Protein AF-A0A6G0J922-F1 (afdb_monomer_lite)

InterPro domains:
  IPR001315 CARD domain [PF00619] (88-164)
  IPR001315 CARD domain [PS50209] (88-167)
  IPR011029 Death-like domain superfamily [G3DSA:1.10.533.10] (81-166)
  IPR011029 Death-like domain superfamily [SSF47986] (84-165)

Sequence (167 aa):
MGNSNSAGPKAEVPGTSQGVTVQDGGVYNTPQLSGVNVAGNLYMNVSTNVPAPASTETNVSPTVRDPALNRESRPQNGSPEDKLFSIRTEFVQRVSEPVLNQLLDQLHQQRILTQEEMDTARSCRTKAKMARAVIDMVRNKGSVASSSLIEGLVSLDPTVSKTLGLI

pLDDT: mean 71.32, std 19.39, range [35.25, 92.81]

Organism: Larimichthys crocea (NCBI:txid215358)

Radius of gyration: 28.12 Å; chains: 1; bounding box: 62×68×72 Å

Structure (mmCIF, N/CA/C/O backbone):
data_AF-A0A6G0J922-F1
#
_entry.id   AF-A0A6G0J922-F1
#
loop_
_atom_site.group_PDB
_atom_site.id
_atom_site.type_symbol
_atom_site.label_atom_id
_atom_site.label_alt_id
_atom_site.label_comp_id
_atom_site.label_asym_id
_atom_site.label_entity_id
_atom_site.label_seq_id
_atom_site.pdbx_PDB_ins_code
_atom_site.Cartn_x
_atom_site.Cartn_y
_atom_site.Cartn_z
_atom_site.occupancy
_atom_site.B_iso_or_equiv
_atom_site.auth_seq_id
_atom_site.auth_comp_id
_atom_site.auth_asym_id
_atom_site.auth_atom_id
_atom_site.pdbx_PDB_model_num
ATOM 1 N N . MET A 1 1 ? -24.210 55.912 -50.824 1.00 43.38 1 MET A N 1
ATOM 2 C CA . MET A 1 1 ? -23.643 55.375 -52.082 1.00 43.38 1 MET A CA 1
ATOM 3 C C . MET A 1 1 ? -22.195 55.008 -51.812 1.00 43.38 1 MET A C 1
ATOM 5 O O . MET A 1 1 ? -21.504 55.847 -51.268 1.00 43.38 1 MET A O 1
ATOM 9 N N . GLY A 1 2 ? -21.639 53.841 -52.085 1.00 45.94 2 GLY A N 1
ATOM 10 C CA . GLY A 1 2 ? -22.100 52.580 -52.646 1.00 45.94 2 GLY A CA 1
ATOM 11 C C . GLY A 1 2 ? -20.851 51.696 -52.607 1.00 45.94 2 GLY A C 1
ATOM 12 O O . GLY A 1 2 ? -19.816 52.075 -53.145 1.00 45.94 2 GLY A O 1
ATOM 13 N N . ASN A 1 3 ? -20.906 50.597 -51.870 1.00 38.66 3 ASN A N 1
ATOM 14 C CA . ASN A 1 3 ? -19.834 49.621 -51.737 1.00 38.66 3 ASN A CA 1
ATOM 15 C C . ASN A 1 3 ? -20.187 48.418 -52.613 1.00 38.66 3 ASN A C 1
ATOM 17 O O . ASN A 1 3 ? -21.247 47.816 -52.472 1.00 38.66 3 ASN A O 1
ATOM 21 N N . SER A 1 4 ? -19.319 48.073 -53.559 1.00 54.19 4 SER A N 1
ATOM 22 C CA . SER A 1 4 ? -19.466 46.859 -54.364 1.00 54.19 4 SER A CA 1
ATOM 23 C C . SER A 1 4 ? -18.079 46.320 -54.680 1.00 54.19 4 SER A C 1
ATOM 25 O O . SER A 1 4 ? -17.464 46.667 -55.683 1.00 54.19 4 SER A O 1
ATOM 27 N N . ASN A 1 5 ? -17.574 45.499 -53.759 1.00 47.94 5 ASN A N 1
ATOM 28 C CA . ASN A 1 5 ? -16.440 44.627 -54.015 1.00 47.94 5 ASN A CA 1
ATOM 29 C C . ASN A 1 5 ? -16.914 43.477 -54.907 1.00 47.94 5 ASN A C 1
ATOM 31 O O . ASN A 1 5 ? -17.879 42.784 -54.588 1.00 47.94 5 ASN A O 1
ATOM 35 N N . SER A 1 6 ? -16.225 43.323 -56.033 1.00 50.44 6 SER A N 1
ATOM 36 C CA . SER A 1 6 ? -16.435 42.288 -57.038 1.00 50.44 6 SER A CA 1
ATOM 37 C C . SER A 1 6 ? -16.132 40.901 -56.461 1.00 50.44 6 SER A C 1
ATOM 39 O O . SER A 1 6 ? -15.048 40.667 -55.925 1.00 50.44 6 SER A O 1
ATOM 41 N N . ALA A 1 7 ? -17.101 39.993 -56.560 1.00 48.50 7 ALA A N 1
ATOM 42 C CA . ALA A 1 7 ? -16.965 38.589 -56.201 1.00 48.50 7 ALA A CA 1
ATOM 43 C C . ALA A 1 7 ? -16.375 37.801 -57.384 1.00 48.50 7 ALA A C 1
ATOM 45 O O . ALA A 1 7 ? -16.993 37.712 -58.442 1.00 48.50 7 ALA A O 1
ATOM 46 N N . GLY A 1 8 ? -15.194 37.211 -57.195 1.00 46.94 8 GLY A N 1
ATOM 47 C CA . GLY A 1 8 ? -14.675 36.125 -58.033 1.00 46.94 8 GLY A CA 1
ATOM 48 C C . GLY A 1 8 ? -14.875 34.776 -57.326 1.00 46.94 8 GLY A C 1
ATOM 49 O O . GLY A 1 8 ? -14.796 34.736 -56.094 1.00 46.94 8 GLY A O 1
ATOM 50 N N . PRO A 1 9 ? -15.155 33.673 -58.045 1.00 47.12 9 PRO A N 1
ATOM 51 C CA . PRO A 1 9 ? -15.500 32.403 -57.420 1.00 47.12 9 PRO A CA 1
ATOM 52 C C . PRO A 1 9 ? -14.260 31.771 -56.782 1.00 47.12 9 PRO A C 1
ATOM 54 O O . PRO A 1 9 ? -13.255 31.504 -57.440 1.00 47.12 9 PRO A O 1
ATOM 57 N N . LYS A 1 10 ? -14.339 31.521 -55.475 1.00 47.91 10 LYS A N 1
ATOM 58 C CA . LYS A 1 10 ? -13.364 30.716 -54.745 1.00 47.91 10 LYS A CA 1
ATOM 59 C C . LYS A 1 10 ? -13.645 29.253 -55.094 1.00 47.91 10 LYS A C 1
ATOM 61 O O . LYS A 1 10 ? -14.702 28.742 -54.740 1.00 47.91 10 LYS A O 1
ATOM 66 N N . ALA A 1 11 ? -12.735 28.614 -55.827 1.00 49.47 11 ALA A N 1
ATOM 67 C CA . ALA A 1 11 ? -12.816 27.194 -56.143 1.00 49.47 11 ALA A CA 1
ATOM 68 C C . ALA A 1 11 ? -12.900 26.382 -54.840 1.00 49.47 11 ALA A C 1
ATOM 70 O O . ALA A 1 11 ? -11.961 26.364 -54.041 1.00 49.47 11 ALA A O 1
ATOM 71 N N . GLU A 1 12 ? -14.052 25.761 -54.609 1.00 41.84 12 GLU A N 1
ATOM 72 C CA . GLU A 1 12 ? -14.247 24.786 -53.548 1.00 41.84 12 GLU A CA 1
ATOM 73 C C . GLU A 1 12 ? -13.551 23.495 -53.985 1.00 41.84 12 GLU A C 1
ATOM 75 O O . GLU A 1 12 ? -13.945 22.843 -54.951 1.00 41.84 12 GLU A O 1
ATOM 80 N N . VAL A 1 13 ? -12.441 23.173 -53.322 1.00 56.34 13 VAL A N 1
ATOM 81 C CA . VAL A 1 13 ? -11.789 21.871 -53.460 1.00 56.34 13 VAL A CA 1
ATOM 82 C C . VAL A 1 13 ? -12.706 20.815 -52.830 1.00 56.34 13 VAL A C 1
ATOM 84 O O . VAL A 1 13 ? -13.068 20.970 -51.662 1.00 56.34 13 VAL A O 1
ATOM 87 N N . PRO A 1 14 ? -13.109 19.751 -53.548 1.00 46.06 14 PRO A N 1
ATOM 88 C CA . PRO A 1 14 ? -13.941 18.712 -52.962 1.00 46.06 14 PRO A CA 1
ATOM 89 C C . PRO A 1 14 ? -13.131 17.982 -51.889 1.00 46.06 14 PRO A C 1
ATOM 91 O O . PRO A 1 14 ? -12.123 17.337 -52.178 1.00 46.06 14 PRO A O 1
ATOM 94 N N . GLY A 1 15 ? -13.562 18.102 -50.633 1.00 46.22 15 GLY A N 1
ATOM 95 C CA . GLY A 1 15 ? -13.022 17.309 -49.539 1.00 46.22 15 GLY A CA 1
ATOM 96 C C . GLY A 1 15 ? -13.302 15.835 -49.806 1.00 46.22 15 GLY A C 1
ATOM 97 O O . GLY A 1 15 ? -14.436 15.383 -49.684 1.00 46.22 15 GLY A O 1
ATOM 98 N N . THR A 1 16 ? -12.276 15.081 -50.192 1.00 50.53 16 THR A N 1
ATOM 99 C CA . THR A 1 16 ? -12.321 13.618 -50.253 1.00 50.53 16 THR A CA 1
ATOM 100 C C . THR A 1 16 ? -12.640 13.077 -48.860 1.00 50.53 16 THR A C 1
ATOM 102 O O . THR A 1 16 ? -11.752 12.971 -48.015 1.00 50.53 16 THR A O 1
ATOM 105 N N . SER A 1 17 ? -13.902 12.731 -48.599 1.00 50.09 17 SER A N 1
ATOM 106 C CA . SER A 1 17 ? -14.275 11.904 -47.452 1.00 50.09 17 SER A CA 1
ATOM 107 C C . SER A 1 17 ? -13.741 10.494 -47.694 1.00 50.09 17 SER A C 1
ATOM 109 O O . SER A 1 17 ? -14.397 9.666 -48.321 1.00 50.09 17 SER A O 1
ATOM 111 N N . GLN A 1 18 ? -12.511 10.227 -47.254 1.00 54.84 18 GLN A N 1
ATOM 112 C CA . GLN A 1 18 ? -11.993 8.865 -47.213 1.00 54.84 18 GLN A CA 1
ATOM 113 C C . GLN A 1 18 ? -12.757 8.110 -46.118 1.00 54.84 18 GLN A C 1
ATOM 115 O O . GLN A 1 18 ? -12.696 8.471 -44.944 1.00 54.84 18 GLN A O 1
ATOM 120 N N . GLY A 1 19 ? -13.551 7.116 -46.520 1.00 51.09 19 GLY A N 1
ATOM 121 C CA . GLY A 1 19 ? -14.302 6.272 -45.596 1.00 51.09 19 GLY A CA 1
ATOM 122 C C . GLY A 1 19 ? -13.348 5.441 -44.741 1.00 51.09 19 GLY A C 1
ATOM 123 O O . GLY A 1 19 ? -12.500 4.731 -45.274 1.00 51.09 19 GLY A O 1
ATOM 124 N N . VAL A 1 20 ? -13.485 5.533 -43.419 1.00 57.06 20 VAL A N 1
ATOM 125 C CA . VAL A 1 20 ? -12.713 4.732 -42.464 1.00 57.06 20 VAL A CA 1
ATOM 126 C C . VAL A 1 20 ? -13.524 3.485 -42.131 1.00 57.06 20 VAL A C 1
ATOM 128 O O . VAL A 1 20 ? -14.640 3.587 -41.625 1.00 57.06 20 VAL A O 1
ATOM 131 N N . THR A 1 21 ? -12.978 2.307 -42.420 1.00 54.34 21 THR A N 1
ATOM 132 C CA . THR A 1 21 ? -13.599 1.026 -42.059 1.00 54.34 21 THR A CA 1
ATOM 133 C C . THR A 1 21 ? -1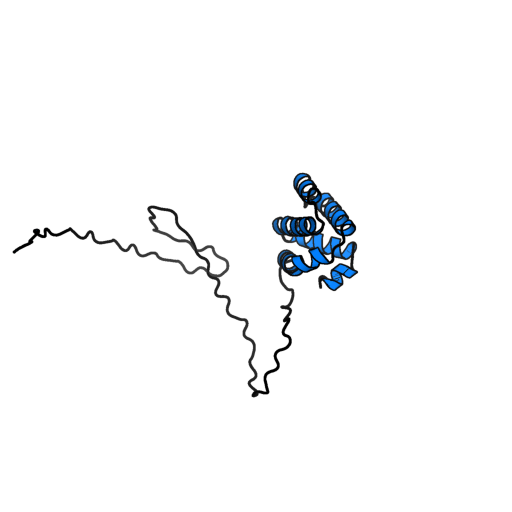2.984 0.491 -40.775 1.00 54.34 21 THR A C 1
ATOM 135 O O . THR A 1 21 ? -11.761 0.398 -40.668 1.00 54.34 21 THR A O 1
ATOM 138 N N . VAL A 1 22 ? -13.829 0.099 -39.826 1.00 59.31 22 VAL A N 1
ATOM 139 C CA . VAL A 1 22 ? -13.424 -0.581 -38.590 1.00 59.31 22 VAL A CA 1
ATOM 140 C C . VAL A 1 22 ? -13.842 -2.044 -38.716 1.00 59.31 22 VAL A C 1
ATOM 142 O O . VAL A 1 22 ? -14.983 -2.316 -39.083 1.00 59.31 22 VAL A O 1
ATOM 145 N N . GLN A 1 23 ? -12.930 -2.983 -38.461 1.00 59.66 23 GLN A N 1
ATOM 146 C CA . GLN A 1 23 ? -13.271 -4.408 -38.424 1.00 59.66 23 GLN A CA 1
ATOM 147 C C . GLN A 1 23 ? -13.737 -4.771 -37.008 1.00 59.66 23 GLN A C 1
ATOM 149 O O . GLN A 1 23 ? -13.087 -4.387 -36.035 1.00 59.66 23 GLN A O 1
ATOM 154 N N . ASP A 1 24 ? -14.879 -5.458 -36.905 1.00 52.16 24 ASP A N 1
ATOM 155 C CA . ASP A 1 24 ? -15.511 -5.849 -35.639 1.00 52.16 24 ASP A CA 1
ATOM 156 C C . ASP A 1 24 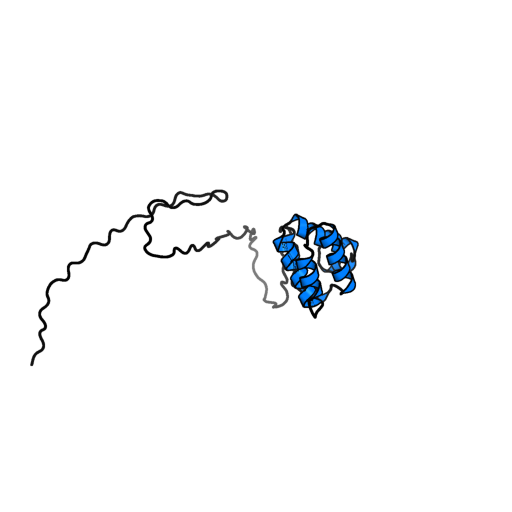? -14.538 -6.660 -34.766 1.00 52.16 24 ASP A C 1
ATOM 158 O O . ASP A 1 24 ? -14.042 -7.715 -35.167 1.00 52.16 24 ASP A O 1
ATOM 162 N N . GLY A 1 25 ? -14.213 -6.119 -33.591 1.00 53.41 25 GLY A N 1
ATOM 163 C CA . GLY A 1 25 ? -13.269 -6.704 -32.648 1.00 53.41 25 GLY A CA 1
ATOM 164 C C . GLY A 1 25 ? -13.984 -7.113 -31.369 1.00 53.41 25 GLY A C 1
ATOM 165 O O . GLY A 1 25 ? -14.363 -6.262 -30.568 1.00 53.41 25 GLY A O 1
ATOM 166 N N . GLY A 1 26 ? -14.148 -8.420 -31.161 1.00 53.78 26 GLY A N 1
ATOM 167 C CA . GLY A 1 26 ? -14.571 -8.964 -29.870 1.00 53.78 26 GLY A CA 1
ATOM 168 C C . GLY A 1 26 ? -13.559 -8.675 -28.748 1.00 53.78 26 GLY A C 1
ATOM 169 O O . GLY A 1 26 ? -12.418 -8.298 -29.001 1.00 53.78 26 GLY A O 1
ATOM 170 N N . VAL A 1 27 ? -13.973 -8.926 -27.500 1.00 52.00 27 VAL A N 1
ATOM 171 C CA . VAL A 1 27 ? -13.325 -8.537 -26.219 1.00 52.00 27 VAL A CA 1
ATOM 172 C C . VAL A 1 27 ? -11.830 -8.906 -26.075 1.00 52.00 27 VAL A C 1
ATOM 174 O O . VAL A 1 27 ? -11.151 -8.360 -25.211 1.00 52.00 27 VAL A O 1
ATOM 177 N N . TYR A 1 28 ? -11.290 -9.784 -26.925 1.00 49.66 28 TYR A N 1
ATOM 178 C CA . TYR A 1 28 ? -9.916 -10.296 -26.832 1.00 49.66 28 TYR A CA 1
ATOM 179 C C . TYR A 1 28 ? -8.993 -9.905 -27.995 1.00 49.66 28 TYR A C 1
ATOM 181 O O . TYR A 1 28 ? -7.831 -10.299 -27.983 1.00 49.66 28 TYR A O 1
ATOM 189 N N . ASN A 1 29 ? -9.472 -9.155 -28.992 1.00 53.25 29 ASN A N 1
ATOM 190 C CA . ASN A 1 29 ? -8.649 -8.753 -30.136 1.00 53.25 29 ASN A CA 1
ATOM 191 C C . ASN A 1 29 ? -8.464 -7.234 -30.206 1.00 53.25 29 ASN A C 1
ATOM 193 O O . ASN A 1 29 ? -9.393 -6.461 -29.988 1.00 53.25 29 ASN A O 1
ATOM 197 N N . THR A 1 30 ? -7.247 -6.810 -30.547 1.00 55.97 30 THR A N 1
ATOM 198 C CA . THR A 1 30 ? -6.883 -5.398 -30.710 1.00 55.97 30 THR A CA 1
ATOM 199 C C . THR A 1 30 ? -7.497 -4.840 -31.999 1.00 55.97 30 THR A C 1
ATOM 201 O O . THR A 1 30 ? -7.131 -5.325 -33.076 1.00 55.97 30 THR A O 1
ATOM 204 N N . PRO A 1 31 ? -8.375 -3.818 -31.947 1.00 60.53 31 PRO A N 1
ATOM 205 C CA . PRO A 1 31 ? -8.961 -3.243 -33.153 1.00 60.53 31 PRO A CA 1
ATOM 206 C C . PRO A 1 31 ? -7.873 -2.647 -34.056 1.00 60.53 31 PRO A C 1
ATOM 208 O O . PRO A 1 31 ? -6.930 -2.016 -33.578 1.00 60.53 31 PRO A O 1
ATOM 211 N N . GLN A 1 32 ? -8.004 -2.862 -35.365 1.00 62.94 32 GLN A N 1
ATOM 212 C CA . GLN A 1 32 ? -7.069 -2.374 -36.381 1.00 62.94 32 GLN A CA 1
ATOM 213 C C . GLN A 1 32 ? -7.767 -1.341 -37.271 1.00 62.94 32 GLN A C 1
ATOM 215 O O . GLN A 1 32 ? -8.896 -1.559 -37.713 1.00 62.94 32 GLN A O 1
ATOM 220 N N . LEU A 1 33 ? -7.087 -0.227 -37.548 1.00 68.31 33 LEU A N 1
ATOM 221 C CA . LEU A 1 33 ? -7.543 0.804 -38.482 1.00 68.31 33 LEU A CA 1
ATOM 222 C C . LEU A 1 33 ? -6.619 0.816 -39.702 1.00 68.31 33 LEU A C 1
ATOM 224 O O . LEU A 1 33 ? -5.402 0.912 -39.558 1.00 68.31 33 LEU A O 1
ATOM 228 N N . SER A 1 34 ? -7.192 0.739 -40.904 1.00 59.62 34 SER A N 1
ATOM 229 C CA . SER A 1 34 ? -6.448 0.757 -42.169 1.00 59.62 34 SER A CA 1
ATOM 230 C C . SER A 1 34 ? -6.895 1.918 -43.055 1.00 59.62 34 SER A C 1
ATOM 232 O O . SER A 1 34 ? -8.089 2.187 -43.153 1.00 59.62 34 SER A O 1
ATOM 234 N N . GLY A 1 35 ? -5.948 2.570 -43.737 1.00 62.44 35 GLY A N 1
ATOM 235 C CA . GLY A 1 35 ? -6.240 3.647 -44.694 1.00 62.44 35 GLY A CA 1
ATOM 236 C C . GLY A 1 35 ? -6.401 5.043 -44.081 1.00 62.44 35 GLY A C 1
ATOM 237 O O . GLY A 1 35 ? -7.027 5.901 -44.693 1.00 62.44 35 GLY A O 1
ATOM 238 N N . VAL A 1 36 ? -5.856 5.290 -42.886 1.00 68.50 36 VAL A N 1
ATOM 239 C CA . VAL A 1 36 ? -5.963 6.590 -42.205 1.00 68.50 36 VAL A CA 1
ATOM 240 C C . VAL A 1 36 ? -4.731 7.449 -42.507 1.00 68.50 36 VAL A C 1
ATOM 242 O O . VAL A 1 36 ? -3.614 7.059 -42.175 1.00 68.50 36 VAL A O 1
ATOM 245 N N . ASN A 1 37 ? -4.924 8.625 -43.109 1.00 64.12 37 ASN A N 1
ATOM 246 C CA . ASN A 1 37 ? -3.862 9.611 -43.328 1.00 64.12 37 ASN A CA 1
ATOM 247 C C . ASN A 1 37 ? -4.116 10.841 -42.440 1.00 64.12 37 ASN A C 1
ATOM 249 O O . ASN A 1 37 ? -5.127 11.523 -42.611 1.00 64.12 37 ASN A O 1
ATOM 253 N N . VAL A 1 38 ? -3.237 11.104 -41.467 1.00 65.38 38 VAL A N 1
ATOM 254 C CA . VAL A 1 38 ? -3.427 12.164 -40.460 1.00 65.38 38 VAL A CA 1
ATOM 255 C C . VAL A 1 38 ? -2.274 13.158 -40.546 1.00 65.38 38 VAL A C 1
ATOM 257 O O . VAL A 1 38 ? -1.116 12.784 -40.401 1.00 65.38 38 VAL A O 1
ATOM 260 N N . ALA A 1 39 ? -2.584 14.441 -40.742 1.00 63.53 39 ALA A N 1
ATOM 261 C CA . ALA A 1 39 ? -1.589 15.520 -40.779 1.00 63.53 39 ALA A CA 1
ATOM 262 C C . ALA A 1 39 ? -1.091 15.952 -39.378 1.00 63.53 39 ALA A C 1
ATOM 264 O O . ALA A 1 39 ? -0.367 16.937 -39.253 1.00 63.53 39 ALA A O 1
ATOM 265 N N . GLY A 1 40 ? -1.501 15.247 -38.320 1.00 67.12 40 GLY A N 1
ATOM 266 C CA . GLY A 1 40 ? -1.230 15.577 -36.922 1.00 67.12 40 GLY A CA 1
ATOM 267 C C . GLY A 1 40 ? -1.432 14.380 -35.987 1.00 67.12 40 GLY A C 1
ATOM 268 O O . GLY A 1 40 ? -1.598 13.248 -36.437 1.00 67.12 40 GLY A O 1
ATOM 269 N N . ASN A 1 41 ? -1.408 14.628 -34.676 1.00 65.62 41 ASN A N 1
ATOM 270 C CA . ASN A 1 41 ? -1.472 13.573 -33.660 1.00 65.62 41 ASN A CA 1
ATOM 271 C C . ASN A 1 41 ? -2.878 12.963 -33.559 1.00 65.62 41 ASN A C 1
ATOM 273 O O . ASN A 1 41 ? -3.876 13.684 -33.556 1.00 65.62 41 ASN A O 1
ATOM 277 N N . LEU A 1 42 ? -2.948 11.638 -33.418 1.00 71.31 42 LEU A N 1
ATOM 278 C CA . LEU A 1 42 ? -4.200 10.899 -33.267 1.00 71.31 42 LEU A CA 1
ATOM 279 C C . LEU A 1 42 ? -4.452 10.570 -31.788 1.00 71.31 42 LEU A C 1
ATOM 281 O O . LEU A 1 42 ? -3.587 10.003 -31.122 1.00 71.31 42 LEU A O 1
ATOM 285 N N . TYR A 1 43 ? -5.642 10.899 -31.287 1.00 50.12 43 TYR A N 1
ATOM 286 C CA . TYR A 1 43 ? -6.084 10.583 -29.925 1.00 50.12 43 TYR A CA 1
ATOM 287 C C . TYR A 1 43 ? -7.185 9.517 -29.976 1.00 50.12 43 TYR A C 1
ATOM 289 O O . TYR A 1 43 ? -8.130 9.648 -30.752 1.00 50.12 43 TYR A O 1
ATOM 297 N N . MET A 1 44 ? -7.063 8.462 -29.162 1.00 66.75 44 MET A N 1
ATOM 298 C CA . MET A 1 44 ? -8.088 7.421 -29.016 1.00 66.75 44 MET A CA 1
ATOM 299 C C . MET A 1 44 ? -8.824 7.576 -27.683 1.00 66.75 44 MET A C 1
ATOM 301 O O . MET A 1 44 ? -8.193 7.669 -26.630 1.00 66.75 44 MET A O 1
ATOM 305 N N . ASN A 1 45 ? -10.156 7.538 -27.723 1.00 47.97 45 ASN A N 1
ATOM 306 C CA . ASN A 1 45 ? -11.016 7.561 -26.542 1.00 47.97 45 ASN A CA 1
ATOM 307 C C . ASN A 1 45 ? -11.696 6.195 -26.396 1.00 47.97 45 ASN A C 1
ATOM 309 O O . ASN A 1 45 ? -12.460 5.787 -27.267 1.00 47.97 45 ASN A O 1
ATOM 313 N N . VAL A 1 46 ? -11.445 5.497 -25.288 1.00 62.50 46 VAL A N 1
ATOM 314 C CA . VAL A 1 46 ? -12.081 4.207 -24.983 1.00 62.50 46 VAL A CA 1
ATOM 315 C C . VAL A 1 46 ? -13.231 4.449 -24.009 1.00 62.50 46 VAL A C 1
ATOM 317 O O . VAL A 1 46 ? -13.004 4.855 -22.874 1.00 62.50 46 VAL A O 1
ATOM 320 N N . SER A 1 47 ? -14.468 4.214 -24.453 1.00 50.97 47 SER A N 1
ATOM 321 C CA . SER A 1 47 ? -15.659 4.210 -23.590 1.00 50.97 47 SER A CA 1
ATOM 322 C C . SER A 1 47 ? -16.157 2.778 -23.440 1.00 50.97 47 SER A C 1
ATOM 324 O O . SER A 1 47 ? -16.643 2.185 -24.399 1.00 50.97 47 SER A O 1
ATOM 326 N N . THR A 1 48 ? -16.027 2.200 -22.249 1.00 59.97 48 THR A N 1
ATOM 327 C CA . THR A 1 48 ? -16.550 0.863 -21.959 1.00 59.97 48 THR A CA 1
ATOM 328 C C . THR A 1 48 ? -18.016 0.967 -21.550 1.00 59.97 48 THR A C 1
ATOM 330 O O . THR A 1 48 ? -18.347 1.405 -20.451 1.00 59.97 48 THR A O 1
ATOM 333 N N . ASN A 1 49 ? -18.923 0.560 -22.439 1.00 46.44 49 ASN A N 1
ATOM 334 C CA . ASN A 1 49 ? -20.322 0.357 -22.074 1.00 46.44 49 ASN A CA 1
ATOM 335 C C . ASN A 1 49 ? -20.460 -1.042 -21.462 1.00 46.44 49 ASN A C 1
ATOM 337 O O . ASN A 1 49 ? -20.719 -2.013 -22.169 1.00 46.44 49 ASN A O 1
ATOM 341 N N . VAL A 1 50 ? -20.192 -1.166 -20.161 1.00 51.75 50 VAL A N 1
ATOM 342 C CA . VAL A 1 50 ? -20.486 -2.400 -19.424 1.00 51.75 50 VAL A CA 1
ATOM 343 C C . VAL A 1 50 ? -22.000 -2.476 -19.195 1.00 51.75 50 VAL A C 1
ATOM 345 O O . VAL A 1 50 ? -22.537 -1.612 -18.499 1.00 51.75 50 VAL A O 1
ATOM 348 N N . PRO A 1 51 ? -22.717 -3.475 -19.747 1.00 45.16 51 PRO A N 1
ATOM 349 C CA . PRO A 1 51 ? -24.116 -3.679 -19.403 1.00 45.16 51 PRO A CA 1
ATOM 350 C C . PRO A 1 51 ? -24.202 -3.948 -17.902 1.00 45.16 51 PRO A C 1
ATOM 352 O O . PRO A 1 51 ? -23.459 -4.779 -17.369 1.00 45.16 51 PRO A O 1
ATOM 355 N N . ALA A 1 52 ? -25.084 -3.229 -17.210 1.00 43.56 52 ALA A N 1
ATOM 356 C CA . ALA A 1 52 ? -25.380 -3.511 -15.813 1.00 43.56 52 ALA A CA 1
ATOM 357 C C . ALA A 1 52 ? -25.765 -4.999 -15.670 1.00 43.56 52 ALA A C 1
ATOM 359 O O . ALA A 1 52 ? -26.518 -5.503 -16.510 1.00 43.56 52 ALA A O 1
ATOM 360 N N . PRO A 1 53 ? -25.258 -5.729 -14.655 1.00 47.06 53 PRO A N 1
ATOM 361 C CA . PRO A 1 53 ? -25.684 -7.104 -14.438 1.00 47.06 53 PRO A CA 1
ATOM 362 C C . PRO A 1 53 ? -27.195 -7.102 -14.204 1.00 47.06 53 PRO A C 1
ATOM 364 O O . PRO A 1 53 ? -27.695 -6.328 -13.389 1.00 47.06 53 PRO A O 1
ATOM 367 N N . ALA A 1 54 ? -27.911 -7.932 -14.961 1.00 49.09 54 ALA A N 1
ATOM 368 C CA . ALA A 1 54 ? -29.350 -8.090 -14.853 1.00 49.09 54 ALA A CA 1
ATOM 369 C C . ALA A 1 54 ? -29.718 -8.542 -13.432 1.00 49.09 54 ALA A C 1
ATOM 371 O O . ALA A 1 54 ? -29.590 -9.716 -13.087 1.00 49.09 54 ALA A O 1
ATOM 372 N N . SER A 1 55 ? -30.168 -7.599 -12.610 1.00 39.34 55 SER A N 1
ATOM 373 C CA . SER A 1 55 ? -30.889 -7.892 -11.380 1.00 39.34 55 SER A CA 1
ATOM 374 C C . SER A 1 55 ? -32.340 -8.167 -11.750 1.00 39.34 55 SER A C 1
ATOM 376 O O . SER A 1 55 ? -33.016 -7.330 -12.343 1.00 39.34 55 SER A O 1
ATOM 378 N N . THR A 1 56 ? -32.811 -9.363 -11.420 1.00 44.12 56 THR A N 1
ATOM 379 C CA . THR A 1 56 ? -34.221 -9.749 -11.464 1.00 44.12 56 THR A CA 1
ATOM 380 C C . THR A 1 56 ? -35.042 -8.822 -10.567 1.00 44.12 56 THR A C 1
ATOM 382 O O . THR A 1 56 ? -34.935 -8.896 -9.343 1.00 44.12 56 THR A O 1
ATOM 385 N N . GLU A 1 57 ? -35.866 -7.962 -11.163 1.00 40.75 57 GLU A N 1
ATOM 386 C CA . GLU A 1 57 ? -36.859 -7.158 -10.448 1.00 40.75 57 GLU A CA 1
ATOM 387 C C . GLU A 1 57 ? -38.161 -7.962 -10.306 1.00 40.75 57 GLU A C 1
ATOM 389 O O . GLU A 1 57 ? -38.995 -8.030 -11.211 1.00 40.75 57 GLU A O 1
ATOM 394 N N . THR A 1 58 ? -38.330 -8.596 -9.145 1.00 37.50 58 THR A N 1
ATOM 395 C CA . THR A 1 58 ? -39.643 -9.016 -8.648 1.00 37.50 58 THR A CA 1
ATOM 396 C C . THR A 1 58 ? -40.388 -7.755 -8.225 1.00 37.50 58 THR A C 1
ATOM 398 O O . THR A 1 58 ? -40.115 -7.177 -7.176 1.00 37.50 58 THR A O 1
ATOM 401 N N . ASN A 1 59 ? -41.320 -7.318 -9.065 1.00 44.97 59 ASN A N 1
ATOM 402 C CA . ASN A 1 59 ? -42.226 -6.216 -8.780 1.00 44.97 59 ASN A CA 1
ATOM 403 C C . ASN A 1 59 ? -43.239 -6.630 -7.699 1.00 44.97 59 ASN A C 1
ATOM 405 O O . ASN A 1 59 ? -44.205 -7.335 -7.993 1.00 44.97 59 ASN A O 1
ATOM 409 N N . VAL A 1 60 ? -43.039 -6.157 -6.467 1.00 41.38 60 VAL A N 1
ATOM 410 C CA . VAL A 1 60 ? -44.142 -5.863 -5.544 1.00 41.38 60 VAL A CA 1
ATOM 411 C C . VAL A 1 60 ? -43.945 -4.473 -4.929 1.00 41.38 60 VAL A C 1
ATOM 413 O O . VAL A 1 60 ? -42.852 -4.078 -4.541 1.00 41.38 60 VAL A O 1
ATOM 416 N N . SER A 1 61 ? -45.048 -3.731 -4.945 1.00 35.25 61 SER A N 1
ATOM 417 C CA . SER A 1 61 ? -45.257 -2.285 -4.780 1.00 35.25 61 SER A CA 1
ATOM 418 C C . SER A 1 61 ? -44.868 -1.668 -3.408 1.00 35.25 61 SER A C 1
ATOM 420 O O . SER A 1 61 ? -44.512 -2.390 -2.481 1.00 35.25 61 SER A O 1
ATOM 422 N N . PRO A 1 62 ? -44.892 -0.320 -3.275 1.00 57.50 62 PRO A N 1
ATOM 423 C CA . PRO A 1 62 ? -43.888 0.461 -2.555 1.00 57.50 62 PRO A CA 1
ATOM 424 C C . PRO A 1 62 ? -44.296 0.808 -1.121 1.00 57.50 62 PRO A C 1
ATOM 426 O O . PRO A 1 62 ? -45.472 0.990 -0.818 1.00 57.50 62 PRO A O 1
ATOM 429 N N . THR A 1 63 ? -43.327 1.011 -0.230 1.00 39.22 63 THR A N 1
ATOM 430 C CA . THR A 1 63 ? -43.576 1.688 1.050 1.00 39.22 63 THR A CA 1
ATOM 431 C C . THR A 1 63 ? -42.365 2.528 1.436 1.00 39.22 63 THR A C 1
ATOM 433 O O . THR A 1 63 ? -41.321 2.004 1.786 1.00 39.22 63 THR A O 1
ATOM 436 N N . VAL A 1 64 ? -42.586 3.839 1.317 1.00 40.62 64 VAL A N 1
ATOM 437 C CA . VAL A 1 64 ? -42.101 4.940 2.160 1.00 40.62 64 VAL A CA 1
ATOM 438 C C . VAL A 1 64 ? -40.585 5.109 2.331 1.00 40.62 64 VAL A C 1
ATOM 440 O O . VAL A 1 64 ? -39.836 4.246 2.761 1.00 40.62 64 VAL A O 1
ATOM 443 N N . ARG A 1 65 ? -40.167 6.328 1.991 1.00 51.16 65 ARG A N 1
ATOM 444 C CA . ARG A 1 65 ? -38.820 6.882 2.081 1.00 51.16 65 ARG A CA 1
ATOM 445 C C . ARG A 1 65 ? -38.298 6.870 3.521 1.00 51.16 65 ARG A C 1
ATOM 447 O O . ARG A 1 65 ? -38.847 7.588 4.349 1.00 51.16 65 ARG A O 1
ATOM 454 N N . ASP A 1 66 ? -37.163 6.214 3.732 1.00 41.50 66 ASP A N 1
ATOM 455 C CA . ASP A 1 66 ? -36.248 6.497 4.841 1.00 41.50 66 ASP A CA 1
ATOM 456 C C . ASP A 1 66 ? -34.837 6.767 4.276 1.00 41.50 66 ASP A C 1
ATOM 458 O O . ASP A 1 66 ? -34.328 5.955 3.497 1.00 41.50 66 ASP A O 1
ATOM 462 N N . PRO A 1 67 ? -34.189 7.909 4.587 1.00 54.34 67 PRO A N 1
ATOM 463 C CA . PRO A 1 67 ? -32.876 8.255 4.067 1.00 54.34 67 PRO A CA 1
ATOM 464 C C . PRO A 1 67 ? -31.802 7.823 5.066 1.00 54.34 67 PRO A C 1
ATOM 466 O O . PRO A 1 67 ? -31.203 8.651 5.746 1.00 54.34 67 PRO A O 1
ATOM 469 N N . ALA A 1 68 ? -31.537 6.527 5.184 1.00 48.34 68 ALA A N 1
ATOM 470 C CA . ALA A 1 68 ? -30.374 6.075 5.933 1.00 48.34 68 ALA A CA 1
ATOM 471 C C . ALA A 1 68 ? -29.891 4.722 5.422 1.00 48.34 68 ALA A C 1
ATOM 473 O O . ALA A 1 68 ? -30.609 3.733 5.469 1.00 48.34 68 ALA A O 1
ATOM 474 N N . LEU A 1 69 ? -28.616 4.710 5.033 1.00 51.44 69 LEU A N 1
ATOM 475 C CA . LEU A 1 69 ? -27.788 3.540 4.755 1.00 51.44 69 LEU A CA 1
ATOM 476 C C . LEU A 1 69 ? -28.066 2.847 3.414 1.00 51.44 69 LEU A C 1
ATOM 478 O O . LEU A 1 69 ? -28.904 1.964 3.309 1.00 51.44 69 LEU A O 1
ATOM 482 N N . ASN A 1 70 ? -27.211 3.114 2.423 1.00 42.91 70 ASN A N 1
ATOM 483 C CA . ASN A 1 70 ? -26.643 1.968 1.724 1.00 42.91 70 ASN A CA 1
ATOM 484 C C . ASN A 1 70 ? -25.156 2.159 1.415 1.00 42.91 70 ASN A C 1
ATOM 486 O O . ASN A 1 70 ? -24.738 2.722 0.404 1.00 42.91 70 ASN A O 1
ATOM 490 N N . ARG A 1 71 ? -24.364 1.674 2.368 1.00 52.38 71 ARG A N 1
ATOM 491 C CA . ARG A 1 71 ? -22.948 1.351 2.252 1.00 52.38 71 ARG A CA 1
ATOM 492 C C . ARG A 1 71 ? -22.867 -0.018 1.567 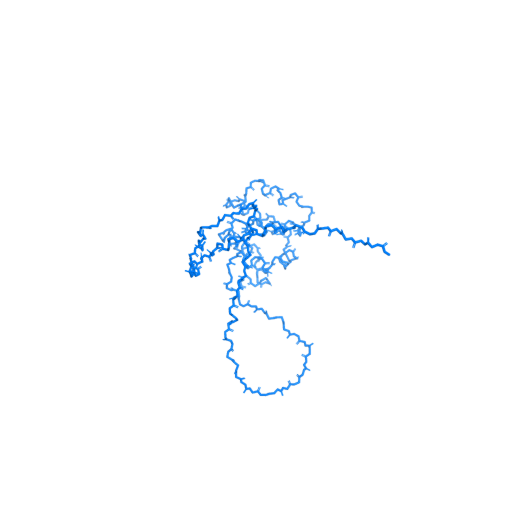1.00 52.38 71 ARG A C 1
ATOM 494 O O . ARG A 1 71 ? -22.545 -0.999 2.227 1.00 52.38 71 ARG A O 1
ATOM 501 N N . GLU A 1 72 ? -23.217 -0.107 0.285 1.00 41.41 72 GLU A N 1
ATOM 502 C CA . GLU A 1 72 ? -23.265 -1.416 -0.377 1.00 41.41 72 GLU A CA 1
ATOM 503 C C . GLU A 1 72 ? -21.862 -1.832 -0.817 1.00 41.41 72 GLU A C 1
ATOM 505 O O . GLU A 1 72 ? -21.274 -1.323 -1.776 1.00 41.41 72 GLU A O 1
ATOM 510 N N . SER A 1 73 ? -21.325 -2.767 -0.048 1.00 51.03 73 SER A N 1
ATOM 511 C CA . SER A 1 73 ? -20.071 -3.457 -0.287 1.00 51.03 73 SER A CA 1
ATOM 512 C C . SER A 1 73 ? -20.249 -4.374 -1.494 1.00 51.03 73 SER A C 1
ATOM 514 O O . SER A 1 73 ? -20.932 -5.391 -1.414 1.00 51.03 73 SER A O 1
ATOM 516 N N . ARG A 1 74 ? -19.641 -4.029 -2.634 1.00 44.72 74 ARG A N 1
ATOM 517 C CA . ARG A 1 74 ? -19.638 -4.922 -3.799 1.00 44.72 74 ARG A CA 1
ATOM 518 C C . ARG A 1 74 ? -18.747 -6.144 -3.500 1.00 44.72 74 ARG A C 1
ATOM 520 O O . ARG A 1 74 ? -17.650 -5.950 -2.969 1.00 44.72 74 ARG A O 1
ATOM 527 N N . PRO A 1 75 ? -19.173 -7.380 -3.827 1.00 43.94 75 PRO A N 1
ATOM 528 C CA . PRO A 1 75 ? -18.409 -8.588 -3.529 1.00 43.94 75 PRO A CA 1
ATOM 529 C C . PRO A 1 75 ? -17.004 -8.541 -4.137 1.00 43.94 75 PRO A C 1
ATOM 531 O O . PRO A 1 75 ? -16.818 -8.266 -5.323 1.00 43.94 75 PRO A O 1
ATOM 534 N N . GLN A 1 76 ? -16.026 -8.812 -3.279 1.00 51.25 76 GLN A N 1
ATOM 535 C CA . GLN A 1 76 ? -14.582 -8.713 -3.480 1.00 51.25 76 GLN A CA 1
ATOM 536 C C . GLN A 1 76 ? -14.029 -9.844 -4.366 1.00 51.25 76 GLN A C 1
ATOM 538 O O . GLN A 1 76 ? -13.265 -10.686 -3.896 1.00 51.25 76 GLN A O 1
ATOM 543 N N . ASN A 1 77 ? -14.385 -9.855 -5.653 1.00 50.81 77 ASN A N 1
ATOM 544 C CA . ASN A 1 77 ? -13.792 -10.761 -6.650 1.00 50.81 77 ASN A CA 1
ATOM 545 C C . ASN A 1 77 ? -12.922 -10.026 -7.688 1.00 50.81 77 ASN A C 1
ATOM 547 O O . ASN A 1 77 ? -12.803 -10.456 -8.832 1.00 50.81 77 ASN A O 1
ATOM 551 N N . GLY A 1 78 ? -12.336 -8.896 -7.279 1.00 64.38 78 GLY A N 1
ATOM 552 C CA . GLY A 1 78 ? -11.293 -8.197 -8.031 1.00 64.38 78 GLY A CA 1
ATOM 553 C C . GLY A 1 78 ? -9.925 -8.850 -7.841 1.00 64.38 78 GLY A C 1
ATOM 554 O O . GLY A 1 78 ? -9.720 -9.636 -6.906 1.00 64.38 78 GLY A O 1
ATOM 555 N N . SER A 1 79 ? -8.986 -8.516 -8.724 1.00 79.94 79 SER A N 1
ATOM 556 C CA . SER A 1 79 ? -7.604 -8.973 -8.603 1.00 79.94 79 SER A CA 1
ATOM 557 C C . SER A 1 79 ? -6.979 -8.467 -7.283 1.00 79.94 79 SER A C 1
ATOM 559 O O . SER A 1 79 ? -7.499 -7.527 -6.668 1.00 79.94 79 SER A O 1
ATOM 561 N N . PRO A 1 80 ? -5.887 -9.074 -6.782 1.00 80.88 80 PRO A N 1
ATOM 562 C CA . PRO A 1 80 ? -5.224 -8.626 -5.550 1.00 80.88 80 PRO A CA 1
ATOM 563 C C . PRO A 1 80 ? -4.911 -7.116 -5.538 1.00 80.88 80 PRO A C 1
ATOM 565 O O . PRO A 1 80 ? -5.012 -6.457 -4.503 1.00 80.88 80 PRO A O 1
ATOM 568 N N . GLU A 1 81 ? -4.605 -6.545 -6.702 1.00 85.88 81 GLU A N 1
ATOM 569 C CA . GLU A 1 81 ? -4.364 -5.119 -6.911 1.00 85.88 81 GLU A CA 1
ATOM 570 C C . GLU A 1 81 ? -5.605 -4.261 -6.629 1.00 85.88 81 GLU A C 1
ATOM 572 O O . GLU A 1 81 ? -5.491 -3.189 -6.027 1.00 85.88 81 GLU A O 1
ATOM 577 N N . ASP A 1 82 ? -6.784 -4.709 -7.065 1.00 83.31 82 ASP A N 1
ATOM 578 C CA . ASP A 1 82 ? -8.054 -4.004 -6.862 1.00 83.31 82 ASP A CA 1
ATOM 579 C C . ASP A 1 82 ? -8.481 -4.045 -5.396 1.00 83.31 82 ASP A C 1
ATOM 581 O O . ASP A 1 82 ? -8.982 -3.052 -4.854 1.00 83.31 82 ASP A O 1
ATOM 585 N N . LYS A 1 83 ? -8.220 -5.174 -4.725 1.00 84.94 83 LYS A N 1
ATOM 586 C CA . LYS A 1 83 ? -8.439 -5.313 -3.281 1.00 84.94 83 LYS A CA 1
ATOM 587 C C . LYS A 1 83 ? -7.586 -4.305 -2.521 1.00 84.94 83 LYS A C 1
ATOM 589 O O . LYS A 1 83 ? -8.131 -3.501 -1.765 1.00 84.94 83 LYS A O 1
ATOM 594 N N . LEU A 1 84 ? -6.277 -4.264 -2.794 1.00 87.25 84 LEU A N 1
ATOM 595 C CA . LEU A 1 84 ? -5.363 -3.292 -2.186 1.00 87.25 84 LEU A CA 1
ATOM 596 C C . LEU A 1 84 ? -5.765 -1.842 -2.464 1.00 87.25 84 LEU A C 1
ATOM 598 O O . LEU A 1 84 ? -5.657 -0.997 -1.577 1.00 87.25 84 LEU A O 1
ATOM 602 N N . PHE A 1 85 ? -6.247 -1.540 -3.672 1.00 86.06 85 PHE A N 1
ATOM 603 C CA . PHE A 1 85 ? -6.737 -0.200 -3.991 1.00 86.06 85 PHE A CA 1
ATOM 604 C C . PHE A 1 85 ? -7.945 0.187 -3.144 1.00 86.06 85 PHE A C 1
ATOM 606 O O . PHE A 1 85 ? -7.992 1.290 -2.596 1.00 86.06 85 PHE A O 1
ATOM 613 N N . SER A 1 86 ? -8.893 -0.740 -3.012 1.00 85.00 86 SER A N 1
ATOM 614 C CA . SER A 1 86 ? -10.135 -0.540 -2.270 1.00 85.00 86 SER A CA 1
ATOM 615 C C . SER A 1 86 ? -9.866 -0.304 -0.785 1.00 85.00 86 SER A C 1
ATOM 617 O O . SER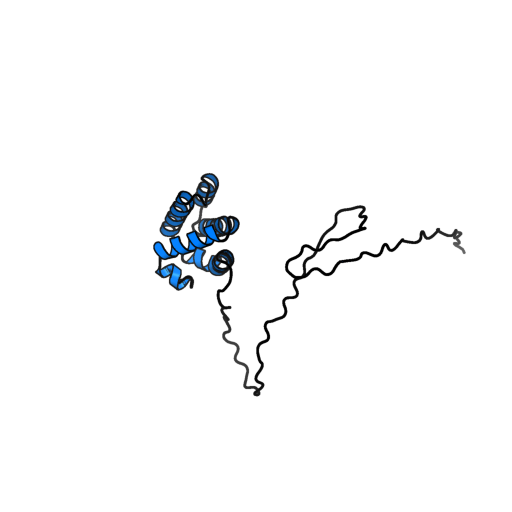 A 1 86 ? -10.446 0.599 -0.184 1.00 85.00 86 SER A O 1
ATOM 619 N N . ILE A 1 87 ? -8.928 -1.056 -0.201 1.00 89.19 87 ILE A N 1
ATOM 620 C CA . ILE A 1 87 ? -8.567 -0.915 1.214 1.00 89.19 87 ILE A CA 1
ATOM 621 C C . ILE A 1 87 ? -7.525 0.177 1.475 1.00 89.19 87 ILE A C 1
ATOM 623 O O . ILE A 1 87 ? -7.253 0.468 2.636 1.00 89.19 87 ILE A O 1
ATOM 627 N N . ARG A 1 88 ? -6.945 0.810 0.442 1.00 90.00 88 ARG A N 1
ATOM 628 C CA . ARG A 1 88 ? -5.799 1.733 0.571 1.00 90.00 88 ARG A CA 1
ATOM 629 C C . ARG A 1 88 ? -6.014 2.815 1.626 1.00 90.00 88 ARG A C 1
ATOM 631 O O . ARG A 1 88 ? -5.108 3.112 2.403 1.00 90.00 88 ARG A O 1
ATOM 638 N N . THR A 1 89 ? -7.203 3.410 1.659 1.00 88.38 89 THR A N 1
ATOM 639 C CA . THR A 1 89 ? -7.539 4.473 2.618 1.00 88.38 89 THR A CA 1
ATOM 640 C C . THR A 1 89 ? -7.585 3.949 4.052 1.00 88.38 89 THR A C 1
ATOM 642 O O . THR A 1 89 ? -6.985 4.552 4.941 1.00 88.38 89 THR A O 1
ATOM 645 N N . GLU A 1 90 ? -8.249 2.816 4.275 1.00 89.44 90 GLU A N 1
ATOM 646 C CA . GLU A 1 90 ? -8.378 2.197 5.598 1.00 89.44 90 GLU A CA 1
ATOM 647 C C . GLU A 1 90 ? -7.039 1.620 6.080 1.00 89.44 90 GLU A C 1
ATOM 649 O O . GLU A 1 90 ? -6.671 1.800 7.241 1.00 89.44 90 GLU A O 1
ATOM 654 N N . PHE A 1 91 ? -6.260 1.010 5.181 1.00 90.56 91 PHE A N 1
ATOM 655 C CA . PHE A 1 91 ? -4.918 0.497 5.451 1.00 90.56 91 PHE A CA 1
ATOM 656 C C . PHE A 1 91 ? -4.010 1.596 6.004 1.00 90.56 91 PHE A C 1
ATOM 658 O O . PHE A 1 91 ? -3.416 1.437 7.062 1.00 90.56 91 PHE A O 1
ATOM 665 N N . VAL A 1 92 ? -3.967 2.757 5.348 1.00 91.38 92 VAL A N 1
ATOM 666 C CA . VAL A 1 92 ? -3.162 3.916 5.771 1.00 91.38 92 VAL A CA 1
ATOM 667 C C . VAL A 1 92 ? -3.506 4.396 7.188 1.00 91.38 92 VAL A C 1
ATOM 669 O O . VAL A 1 92 ? -2.627 4.834 7.943 1.00 91.38 92 VAL A O 1
ATOM 672 N N . GLN A 1 93 ? -4.786 4.336 7.555 1.00 89.94 93 GLN A N 1
ATOM 673 C CA . GLN A 1 93 ? -5.255 4.766 8.869 1.00 89.94 93 GLN A CA 1
ATOM 674 C C . GLN A 1 93 ? -4.918 3.734 9.949 1.00 89.94 93 GLN A C 1
ATOM 676 O O . GLN A 1 93 ? -4.359 4.104 10.984 1.00 89.94 93 GLN A O 1
ATOM 681 N N . ARG A 1 94 ? -5.214 2.457 9.680 1.00 88.94 94 ARG A N 1
ATOM 682 C CA . ARG A 1 94 ? -5.157 1.348 10.647 1.00 88.94 94 ARG A CA 1
ATOM 683 C C . ARG A 1 94 ? -3.764 0.758 10.820 1.00 88.94 94 ARG A C 1
ATOM 685 O O . ARG A 1 94 ? -3.451 0.291 11.908 1.00 88.94 94 ARG A O 1
ATOM 692 N N . VAL A 1 95 ? -2.931 0.777 9.778 1.00 89.12 95 VAL A N 1
ATOM 693 C CA . VAL A 1 95 ? -1.594 0.188 9.853 1.00 89.12 95 VAL A CA 1
ATOM 694 C C . VAL A 1 95 ? -0.713 0.999 10.801 1.00 89.12 95 VAL A C 1
ATOM 696 O O . VAL A 1 95 ? -0.653 2.241 10.760 1.00 89.12 95 VAL A O 1
ATOM 699 N N . SER A 1 96 ? -0.028 0.267 11.669 1.00 90.50 96 SER A N 1
ATOM 700 C CA . SER A 1 96 ? 0.984 0.810 12.564 1.00 90.50 96 SER A CA 1
ATOM 701 C C . SER A 1 96 ? 2.326 0.889 11.842 1.00 90.50 96 SER A C 1
ATOM 703 O O . SER A 1 96 ? 2.650 0.048 11.005 1.00 90.50 96 SER A O 1
ATOM 705 N N . GLU A 1 97 ? 3.132 1.890 12.179 1.00 90.50 97 GLU A N 1
ATOM 706 C CA . GLU A 1 97 ? 4.452 2.091 11.5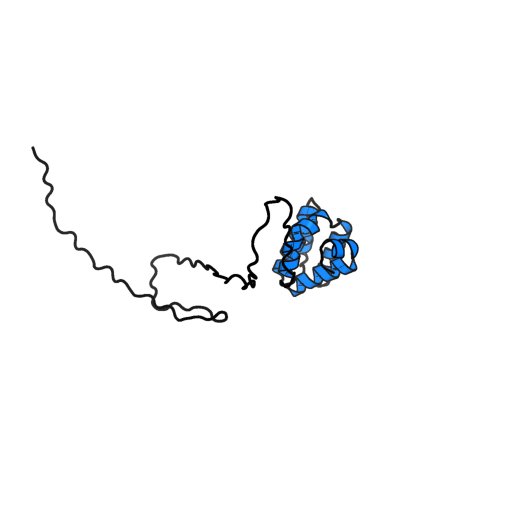72 1.00 90.50 97 GLU A CA 1
ATOM 707 C C . GLU A 1 97 ? 5.400 0.879 11.717 1.00 90.50 97 GLU A C 1
ATOM 709 O O . GLU A 1 97 ? 6.057 0.536 10.734 1.00 90.50 97 GLU A O 1
ATOM 714 N N . PRO A 1 98 ? 5.434 0.145 12.852 1.00 91.88 98 PRO A N 1
ATOM 715 C CA . PRO A 1 98 ? 6.241 -1.072 12.965 1.00 91.88 98 PRO A CA 1
ATOM 716 C C . PRO A 1 98 ? 5.814 -2.180 11.995 1.00 91.88 98 PRO A C 1
ATOM 718 O O . PRO A 1 98 ? 6.669 -2.819 11.388 1.00 91.88 98 PRO A O 1
ATOM 721 N N . VAL A 1 99 ? 4.503 -2.382 11.816 1.00 91.94 99 VAL A N 1
ATOM 722 C CA . VAL A 1 99 ? 3.959 -3.369 10.865 1.00 91.94 99 VAL A CA 1
ATOM 723 C C . VAL A 1 99 ? 4.334 -2.973 9.440 1.00 91.94 99 VAL A C 1
ATOM 725 O O . VAL A 1 99 ? 4.772 -3.808 8.659 1.00 91.94 99 VAL A O 1
ATOM 728 N N . LEU A 1 100 ? 4.241 -1.683 9.113 1.00 92.31 100 LEU A N 1
ATOM 729 C CA . LEU A 1 100 ? 4.600 -1.169 7.796 1.00 92.31 100 LEU A CA 1
ATOM 730 C C . LEU A 1 100 ? 6.096 -1.338 7.474 1.00 92.31 100 LEU A C 1
ATOM 732 O O . LEU A 1 100 ? 6.437 -1.693 6.348 1.00 92.31 100 LEU A O 1
ATOM 736 N N . ASN A 1 101 ? 6.980 -1.123 8.453 1.00 91.69 101 ASN A N 1
ATOM 737 C CA . ASN A 1 101 ? 8.414 -1.377 8.294 1.00 91.69 101 ASN A CA 1
ATOM 738 C C . ASN A 1 101 ? 8.710 -2.866 8.065 1.00 91.69 101 ASN A C 1
ATOM 740 O O . ASN A 1 101 ? 9.453 -3.198 7.146 1.00 91.69 101 ASN A O 1
ATOM 744 N N . GLN A 1 102 ? 8.073 -3.758 8.828 1.00 92.50 102 GLN A N 1
ATOM 745 C CA . GLN A 1 102 ? 8.232 -5.203 8.640 1.00 92.50 102 GLN A CA 1
ATOM 746 C C . GLN A 1 102 ? 7.693 -5.677 7.282 1.00 92.50 102 GLN A C 1
ATOM 748 O O . GLN A 1 102 ? 8.312 -6.521 6.638 1.00 92.50 102 GLN A O 1
ATOM 753 N N . LEU A 1 103 ? 6.581 -5.106 6.805 1.00 92.81 103 LEU A N 1
ATOM 754 C CA . LEU A 1 103 ? 6.069 -5.376 5.457 1.00 92.81 103 LEU A CA 1
ATOM 755 C C . LEU A 1 103 ? 7.074 -4.968 4.379 1.00 92.81 103 LEU A C 1
ATOM 757 O O . LEU A 1 103 ? 7.296 -5.721 3.437 1.00 92.81 103 LEU A O 1
ATOM 761 N N . LEU A 1 104 ? 7.705 -3.800 4.518 1.00 91.69 104 LEU A N 1
ATOM 762 C CA . LEU A 1 104 ? 8.761 -3.377 3.598 1.00 91.69 104 LEU A CA 1
ATOM 763 C C . LEU A 1 104 ? 9.938 -4.353 3.577 1.00 91.69 104 LEU A C 1
ATOM 765 O O . LEU A 1 104 ? 10.412 -4.688 2.492 1.00 91.69 104 LEU A O 1
ATOM 769 N N . ASP A 1 105 ? 10.386 -4.822 4.743 1.00 91.75 105 ASP A N 1
ATOM 770 C CA . ASP A 1 105 ? 11.481 -5.793 4.836 1.00 91.75 105 ASP A CA 1
ATOM 771 C C . ASP A 1 105 ? 11.127 -7.108 4.133 1.00 91.75 105 ASP A C 1
ATOM 773 O O . ASP A 1 105 ? 11.928 -7.620 3.350 1.00 91.75 105 ASP A O 1
ATOM 777 N N . GLN A 1 106 ? 9.909 -7.621 4.336 1.00 90.00 106 GLN A N 1
ATOM 778 C CA . GLN A 1 106 ? 9.434 -8.829 3.654 1.00 90.00 106 GLN A CA 1
ATOM 779 C C . GLN A 1 106 ? 9.364 -8.638 2.134 1.00 90.00 106 GLN A C 1
ATOM 781 O O . GLN A 1 106 ? 9.868 -9.475 1.383 1.00 90.00 106 GLN A O 1
ATOM 786 N N . LEU A 1 107 ? 8.802 -7.522 1.661 1.00 89.81 107 LEU A N 1
ATOM 787 C CA . LEU A 1 107 ? 8.704 -7.224 0.228 1.00 89.81 107 LEU A CA 1
ATOM 788 C C . LEU A 1 107 ? 10.080 -7.052 -0.427 1.00 89.81 107 LEU A C 1
ATOM 790 O O . LEU A 1 107 ? 10.289 -7.477 -1.566 1.00 89.81 107 LEU A O 1
ATOM 794 N N . HIS A 1 108 ? 11.034 -6.448 0.279 1.00 88.94 108 HIS A N 1
ATOM 795 C CA . HIS A 1 108 ? 12.403 -6.323 -0.205 1.00 88.94 108 HIS A CA 1
ATOM 796 C C . HIS A 1 108 ? 13.128 -7.676 -0.221 1.00 88.94 108 HIS A C 1
ATOM 798 O O . HIS A 1 108 ? 13.807 -8.011 -1.195 1.00 88.94 108 HIS A O 1
ATOM 804 N N . GLN A 1 109 ? 12.934 -8.498 0.814 1.00 88.25 109 GLN A N 1
ATOM 805 C CA . GLN A 1 109 ? 13.500 -9.845 0.893 1.00 88.25 109 GLN A CA 1
ATOM 806 C C . GLN A 1 109 ? 12.964 -10.762 -0.214 1.00 88.25 109 GLN A C 1
ATOM 808 O O . GLN A 1 109 ? 13.725 -11.537 -0.793 1.00 88.25 109 GLN A O 1
ATOM 813 N N . GLN A 1 110 ? 11.692 -10.608 -0.582 1.00 84.69 110 GLN A N 1
ATOM 814 C CA . GLN A 1 110 ? 11.070 -11.278 -1.727 1.00 84.69 110 GLN A CA 1
ATOM 815 C C . GLN A 1 110 ? 11.474 -10.684 -3.091 1.00 84.69 110 GLN A C 1
ATOM 817 O O . GLN A 1 110 ? 10.969 -11.126 -4.120 1.00 84.69 110 GLN A O 1
ATOM 822 N N . ARG A 1 111 ? 12.387 -9.698 -3.126 1.00 84.75 111 ARG A N 1
ATOM 823 C CA . ARG A 1 111 ? 12.850 -8.993 -4.339 1.00 84.75 111 ARG A CA 1
ATOM 824 C C . ARG A 1 111 ? 11.734 -8.286 -5.120 1.00 84.75 111 ARG A C 1
ATOM 826 O O . ARG A 1 111 ? 11.912 -7.978 -6.296 1.00 84.75 111 ARG A O 1
ATOM 833 N N . ILE A 1 112 ? 10.607 -7.994 -4.470 1.00 87.62 112 ILE A N 1
ATOM 834 C CA . ILE A 1 112 ? 9.492 -7.248 -5.068 1.00 87.62 112 ILE A CA 1
ATOM 835 C C . ILE A 1 112 ? 9.850 -5.766 -5.156 1.00 87.62 112 ILE A C 1
ATOM 837 O O . ILE A 1 112 ? 9.664 -5.143 -6.202 1.00 87.62 112 ILE A O 1
ATOM 841 N N . LEU A 1 113 ? 10.371 -5.215 -4.056 1.00 87.62 113 LEU A N 1
ATOM 842 C CA . LEU A 1 113 ? 10.853 -3.839 -3.988 1.00 87.62 113 LEU A CA 1
ATOM 843 C C . LEU A 1 113 ? 12.370 -3.803 -4.147 1.00 87.62 113 LEU A C 1
ATOM 845 O O . LEU A 1 113 ? 13.104 -4.514 -3.451 1.00 87.62 113 LEU A O 1
ATOM 849 N N . THR A 1 114 ? 12.851 -2.949 -5.044 1.00 88.62 114 THR A N 1
ATOM 850 C CA . THR A 1 114 ? 14.282 -2.669 -5.181 1.00 88.62 114 THR A CA 1
ATOM 851 C C . THR A 1 114 ? 14.795 -1.876 -3.976 1.00 88.62 114 THR A C 1
ATOM 853 O O . THR A 1 114 ? 14.022 -1.343 -3.180 1.00 88.62 114 THR A O 1
ATOM 856 N N . GLN A 1 115 ? 16.120 -1.790 -3.829 1.00 86.44 115 GLN A N 1
ATOM 857 C CA . GLN A 1 115 ? 16.736 -0.977 -2.775 1.00 86.44 115 GLN A CA 1
ATOM 858 C C . GLN A 1 115 ? 16.301 0.496 -2.879 1.00 86.44 115 GLN A C 1
ATOM 860 O O . GLN A 1 115 ? 15.945 1.102 -1.877 1.00 86.44 115 GLN A O 1
ATOM 865 N N . GLU A 1 116 ? 16.244 1.040 -4.097 1.00 88.19 116 GLU A N 1
ATOM 866 C CA . GLU A 1 116 ? 15.817 2.420 -4.353 1.00 88.19 116 GLU A CA 1
ATOM 867 C C . GLU A 1 116 ? 14.347 2.660 -3.970 1.00 88.19 116 GLU A C 1
ATOM 869 O O . GLU A 1 116 ? 14.015 3.668 -3.340 1.00 88.19 116 GLU A O 1
ATOM 874 N N . GLU A 1 117 ? 13.457 1.718 -4.296 1.00 89.38 117 GLU A N 1
ATOM 875 C CA . GLU A 1 117 ? 12.042 1.777 -3.907 1.00 89.38 117 GLU A CA 1
ATOM 876 C C . GLU A 1 117 ? 11.882 1.692 -2.382 1.00 89.38 117 GLU A C 1
ATOM 878 O O . GLU A 1 117 ? 11.099 2.439 -1.789 1.00 89.38 117 GLU A O 1
ATOM 883 N N . MET A 1 118 ? 12.665 0.830 -1.727 1.00 89.19 118 MET A N 1
ATOM 884 C CA . MET A 1 118 ? 12.686 0.697 -0.270 1.00 89.19 118 MET A CA 1
ATOM 885 C C . MET A 1 118 ? 13.168 1.983 0.415 1.00 89.19 118 MET A C 1
ATOM 887 O O . MET A 1 118 ? 12.537 2.448 1.368 1.00 89.19 118 MET A O 1
ATOM 891 N N . ASP A 1 119 ? 14.239 2.593 -0.089 1.00 88.31 119 ASP A N 1
ATOM 892 C CA . ASP A 1 119 ? 14.767 3.852 0.439 1.00 88.31 119 ASP A CA 1
ATOM 893 C C . ASP A 1 119 ? 13.781 5.005 0.207 1.00 88.31 119 ASP A C 1
ATOM 895 O O . ASP A 1 119 ? 13.553 5.824 1.100 1.00 88.31 119 ASP A O 1
ATOM 899 N N . THR A 1 120 ? 13.097 5.021 -0.940 1.00 88.19 120 THR A N 1
ATOM 900 C CA . THR A 1 120 ? 12.022 5.982 -1.234 1.00 88.19 120 THR A CA 1
ATOM 901 C C . THR A 1 120 ? 10.855 5.841 -0.255 1.00 88.19 120 THR A C 1
ATOM 903 O O . THR A 1 120 ? 10.342 6.844 0.256 1.00 88.19 120 THR A O 1
ATOM 906 N N . ALA A 1 121 ? 10.451 4.606 0.057 1.00 87.69 121 ALA A N 1
ATOM 907 C CA . ALA A 1 121 ? 9.407 4.335 1.039 1.00 87.69 121 ALA A CA 1
ATOM 908 C C . ALA A 1 121 ? 9.804 4.855 2.425 1.00 87.69 121 ALA A C 1
ATOM 910 O O . ALA A 1 121 ? 9.037 5.580 3.058 1.00 87.69 121 ALA A O 1
ATOM 911 N N . ARG A 1 122 ? 11.025 4.539 2.869 1.00 87.19 122 ARG A N 1
ATOM 912 C CA . ARG A 1 122 ? 11.561 4.920 4.187 1.00 87.19 122 ARG A CA 1
ATOM 913 C C . ARG A 1 122 ? 11.851 6.411 4.322 1.00 87.19 122 ARG A C 1
ATOM 915 O O . ARG A 1 122 ? 11.765 6.956 5.415 1.00 87.19 122 ARG A O 1
ATOM 922 N N . SER A 1 123 ? 12.131 7.093 3.216 1.00 89.38 123 SER A N 1
ATOM 923 C CA . SER A 1 123 ? 12.319 8.547 3.178 1.00 89.38 123 SER A CA 1
ATOM 924 C C . SER A 1 123 ? 11.010 9.327 3.414 1.00 89.38 123 SER A C 1
ATOM 926 O O . SER A 1 123 ? 11.005 10.545 3.632 1.00 89.38 123 SER A O 1
ATOM 928 N N . CYS A 1 124 ? 9.853 8.652 3.409 1.00 89.00 124 CYS A N 1
ATOM 929 C CA . CYS A 1 124 ? 8.577 9.291 3.701 1.00 89.00 124 CYS A CA 1
ATOM 930 C C . CYS A 1 124 ? 8.503 9.794 5.151 1.00 89.00 124 CYS A C 1
ATOM 932 O O . CYS A 1 124 ? 8.543 9.030 6.104 1.00 89.00 124 CYS A O 1
ATOM 934 N N . ARG A 1 125 ? 8.265 11.102 5.314 1.00 85.50 125 ARG A N 1
ATOM 935 C CA . ARG A 1 125 ? 8.143 11.771 6.625 1.00 85.50 125 ARG A CA 1
ATOM 936 C C . ARG A 1 125 ? 6.969 11.303 7.492 1.00 85.50 125 ARG A C 1
ATOM 938 O O . ARG A 1 125 ? 6.945 11.620 8.674 1.00 85.50 125 ARG A O 1
ATOM 945 N N . THR A 1 126 ? 5.962 10.647 6.916 1.00 90.25 126 THR A N 1
ATOM 946 C CA . THR A 1 126 ? 4.760 10.219 7.646 1.00 90.25 126 THR A CA 1
ATOM 947 C C . THR A 1 126 ? 4.388 8.782 7.301 1.00 90.25 126 THR A C 1
ATOM 949 O O . THR A 1 126 ? 4.421 8.401 6.126 1.00 90.25 126 THR A O 1
ATOM 952 N N . LYS A 1 127 ? 3.918 8.021 8.306 1.00 91.00 127 LYS A N 1
ATOM 953 C CA . LYS A 1 127 ? 3.408 6.647 8.122 1.00 91.00 127 LYS A CA 1
ATOM 954 C C . LYS A 1 127 ? 2.345 6.567 7.030 1.00 91.00 127 LYS A C 1
ATOM 956 O O . LYS A 1 127 ? 2.286 5.613 6.268 1.00 91.00 127 LYS A O 1
ATOM 961 N N . ALA A 1 128 ? 1.514 7.606 6.922 1.00 90.69 128 ALA A N 1
ATOM 962 C CA . ALA A 1 128 ? 0.424 7.629 5.964 1.00 90.69 128 ALA A CA 1
ATOM 963 C C . ALA A 1 128 ? 0.913 7.775 4.520 1.00 90.69 128 ALA A C 1
ATOM 965 O O . ALA A 1 128 ? 0.400 7.106 3.625 1.00 90.69 128 ALA A O 1
ATOM 966 N N . LYS A 1 129 ? 1.911 8.635 4.288 1.00 91.06 129 LYS A N 1
ATOM 967 C CA . LYS A 1 129 ? 2.529 8.779 2.967 1.00 91.06 129 LYS A CA 1
ATOM 968 C C . LYS A 1 129 ? 3.285 7.505 2.588 1.00 91.06 129 LYS A C 1
ATOM 970 O O . LYS A 1 129 ? 3.128 7.033 1.468 1.00 91.06 129 LYS A O 1
ATOM 975 N N . MET A 1 130 ? 4.019 6.933 3.540 1.00 91.75 130 MET A N 1
ATOM 976 C CA . MET A 1 130 ? 4.732 5.666 3.381 1.00 91.75 130 MET A CA 1
ATOM 977 C C . MET A 1 130 ? 3.775 4.525 3.008 1.00 91.75 130 MET A C 1
ATOM 979 O O . MET A 1 130 ? 3.989 3.852 2.009 1.00 91.75 130 MET A O 1
ATOM 983 N N . ALA A 1 131 ? 2.668 4.360 3.736 1.00 92.81 131 ALA A N 1
ATOM 984 C CA . ALA A 1 131 ? 1.683 3.309 3.481 1.00 92.81 131 ALA A CA 1
ATOM 985 C C . ALA A 1 131 ? 1.042 3.417 2.088 1.00 92.81 131 ALA A C 1
ATOM 987 O O . ALA A 1 131 ? 0.869 2.404 1.411 1.00 92.81 131 ALA A O 1
ATOM 988 N N . ARG A 1 132 ? 0.730 4.640 1.629 1.00 92.75 132 ARG A N 1
ATOM 989 C CA . ARG A 1 132 ? 0.245 4.862 0.255 1.00 92.75 132 ARG A CA 1
ATOM 990 C C . ARG A 1 132 ? 1.298 4.468 -0.772 1.00 92.75 132 ARG A C 1
ATOM 992 O O . ARG A 1 132 ? 0.976 3.722 -1.686 1.00 92.75 132 ARG A O 1
ATOM 999 N N . ALA A 1 133 ? 2.538 4.921 -0.580 1.00 91.12 133 ALA A N 1
ATOM 1000 C CA . ALA A 1 133 ? 3.638 4.602 -1.480 1.00 91.12 133 ALA A CA 1
ATOM 1001 C C . ALA A 1 133 ? 3.854 3.086 -1.587 1.00 91.12 133 ALA A C 1
ATOM 1003 O O . ALA A 1 133 ? 3.982 2.578 -2.693 1.00 91.12 133 ALA A O 1
ATOM 1004 N N . VAL A 1 134 ? 3.826 2.353 -0.467 1.00 91.44 134 VAL A N 1
ATOM 1005 C CA . VAL A 1 134 ? 3.947 0.884 -0.463 1.00 91.44 134 VAL A CA 1
ATOM 1006 C C . VAL A 1 134 ? 2.847 0.233 -1.293 1.00 91.44 134 VAL A C 1
ATOM 1008 O O . VAL A 1 134 ? 3.156 -0.571 -2.168 1.00 91.44 134 VAL A O 1
ATOM 1011 N N . ILE A 1 135 ? 1.581 0.6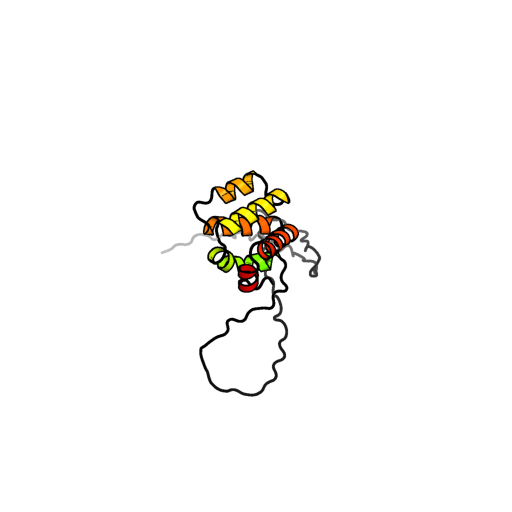06 -1.076 1.00 90.56 135 ILE A N 1
ATOM 1012 C CA . ILE A 1 135 ? 0.470 0.062 -1.868 1.00 90.56 135 ILE A CA 1
ATOM 1013 C C . ILE A 1 135 ? 0.633 0.396 -3.352 1.00 90.56 135 ILE A C 1
ATOM 1015 O O . ILE A 1 135 ? 0.476 -0.486 -4.191 1.00 90.56 135 ILE A O 1
ATOM 1019 N N . ASP A 1 136 ? 0.949 1.645 -3.690 1.00 89.31 136 ASP A N 1
ATOM 1020 C CA . ASP A 1 136 ? 1.050 2.075 -5.084 1.00 89.31 136 ASP A CA 1
ATOM 1021 C C . ASP A 1 136 ? 2.229 1.377 -5.801 1.00 89.31 136 ASP A C 1
ATOM 1023 O O . ASP A 1 136 ? 2.069 0.918 -6.933 1.00 89.31 136 ASP A O 1
ATOM 1027 N N . MET A 1 137 ? 3.375 1.201 -5.130 1.00 89.56 137 MET A N 1
ATOM 1028 C CA . MET A 1 137 ? 4.530 0.470 -5.671 1.00 89.56 137 MET A CA 1
ATOM 1029 C C . MET A 1 137 ? 4.228 -1.014 -5.875 1.00 89.56 137 MET A C 1
ATOM 1031 O O . MET A 1 137 ? 4.476 -1.550 -6.951 1.00 89.56 137 MET A O 1
ATOM 1035 N N . VAL A 1 138 ? 3.659 -1.679 -4.867 1.00 89.31 138 VAL A N 1
ATOM 1036 C CA . VAL A 1 138 ? 3.321 -3.106 -4.938 1.00 89.31 138 VAL A CA 1
ATOM 1037 C C . VAL A 1 138 ? 2.276 -3.371 -6.026 1.00 89.31 138 VAL A C 1
ATOM 1039 O O . VAL A 1 138 ? 2.424 -4.317 -6.798 1.00 89.31 138 VAL A O 1
ATOM 1042 N N . ARG A 1 139 ? 1.263 -2.503 -6.156 1.00 88.19 139 ARG A N 1
ATOM 1043 C CA . ARG A 1 139 ? 0.267 -2.596 -7.236 1.00 88.19 139 ARG A CA 1
ATOM 1044 C C . ARG A 1 139 ? 0.899 -2.434 -8.615 1.00 88.19 139 ARG A C 1
ATOM 1046 O O . ARG A 1 139 ? 0.520 -3.155 -9.529 1.00 88.19 139 ARG A O 1
ATOM 1053 N N . ASN A 1 140 ? 1.882 -1.544 -8.761 1.00 85.38 140 ASN A N 1
ATOM 1054 C CA . ASN A 1 140 ? 2.598 -1.355 -10.025 1.00 85.38 140 ASN A CA 1
ATOM 1055 C C . ASN A 1 140 ? 3.443 -2.581 -10.431 1.00 85.38 140 ASN A C 1
ATOM 1057 O O . ASN A 1 140 ? 3.723 -2.771 -11.610 1.00 85.38 140 ASN A O 1
ATOM 1061 N N . LYS A 1 141 ? 3.835 -3.432 -9.473 1.00 86.25 141 LYS A N 1
ATOM 1062 C CA . LYS A 1 141 ? 4.535 -4.703 -9.742 1.00 86.25 141 LYS A CA 1
ATOM 1063 C C . LYS A 1 141 ? 3.584 -5.831 -10.167 1.00 86.25 141 LYS A C 1
ATOM 1065 O O . LYS A 1 141 ? 4.041 -6.804 -10.760 1.00 86.25 141 LYS A O 1
ATOM 1070 N N . GLY A 1 142 ? 2.286 -5.711 -9.876 1.00 82.62 142 GLY A N 1
ATOM 1071 C CA . GLY A 1 142 ? 1.241 -6.653 -10.284 1.00 82.62 142 GLY A CA 1
ATOM 1072 C C . GLY A 1 142 ? 0.731 -7.585 -9.178 1.00 82.62 142 GLY A C 1
ATOM 1073 O O . GLY A 1 142 ? 0.975 -7.390 -7.981 1.00 82.62 142 GLY A O 1
ATOM 1074 N N . SER A 1 143 ? -0.014 -8.608 -9.594 1.00 82.81 143 SER A N 1
ATOM 1075 C CA . SER A 1 143 ? -0.857 -9.438 -8.721 1.00 82.81 143 SER A CA 1
ATOM 1076 C C . SER A 1 143 ? -0.067 -10.299 -7.747 1.00 82.81 143 SER A C 1
ATOM 1078 O O . SER A 1 143 ? -0.484 -10.458 -6.600 1.00 82.81 143 SER A O 1
ATOM 1080 N N . VAL A 1 144 ? 1.093 -10.810 -8.170 1.00 85.38 144 VAL A N 1
ATOM 1081 C CA . VAL A 1 144 ? 1.995 -11.607 -7.324 1.00 85.38 144 VAL A CA 1
ATOM 1082 C C . VAL A 1 144 ? 2.485 -10.767 -6.148 1.00 85.38 144 VAL A C 1
ATOM 1084 O O . VAL A 1 144 ? 2.324 -11.156 -4.997 1.00 85.38 144 VAL A O 1
ATOM 1087 N N . ALA A 1 145 ? 2.986 -9.564 -6.430 1.00 88.25 145 ALA A N 1
ATOM 1088 C CA . ALA A 1 145 ? 3.447 -8.635 -5.407 1.00 88.25 145 ALA A CA 1
ATOM 1089 C C . ALA A 1 145 ? 2.309 -8.203 -4.470 1.00 88.25 145 ALA A C 1
ATOM 1091 O O . ALA A 1 145 ? 2.476 -8.134 -3.252 1.00 88.25 145 ALA A O 1
ATOM 1092 N N . SER A 1 146 ? 1.136 -7.937 -5.042 1.00 89.25 146 SER A N 1
ATOM 1093 C CA . SER A 1 146 ? -0.054 -7.546 -4.287 1.00 89.25 146 SER A CA 1
ATOM 1094 C C . SER A 1 146 ? -0.540 -8.653 -3.353 1.00 89.25 146 SER A C 1
ATOM 1096 O O . SER A 1 146 ? -0.912 -8.369 -2.216 1.00 89.25 146 SER A O 1
ATOM 1098 N N . SER A 1 147 ? -0.465 -9.909 -3.792 1.00 88.88 147 SER A N 1
ATOM 1099 C CA . SER A 1 147 ? -0.775 -11.074 -2.958 1.00 88.88 147 SER A CA 1
ATOM 1100 C C . SER A 1 147 ? 0.229 -11.212 -1.817 1.00 88.88 147 SER A C 1
ATOM 1102 O O . SER A 1 147 ? -0.186 -11.322 -0.668 1.00 88.88 147 SER A O 1
ATOM 1104 N N . SER A 1 148 ? 1.529 -11.072 -2.099 1.00 89.75 148 SER A N 1
ATOM 1105 C CA . SER A 1 148 ? 2.575 -11.077 -1.070 1.00 89.75 148 SER A CA 1
ATOM 1106 C C . SER A 1 148 ? 2.363 -10.020 0.016 1.00 89.75 148 SER A C 1
ATOM 1108 O O . SER A 1 148 ? 2.558 -10.304 1.195 1.00 89.75 148 SER A O 1
ATOM 1110 N N . LEU A 1 149 ? 1.947 -8.799 -0.346 1.00 91.06 149 LEU A N 1
ATOM 1111 C CA . LEU A 1 149 ? 1.651 -7.758 0.646 1.00 91.06 149 LEU A CA 1
ATOM 1112 C C . LEU A 1 149 ? 0.456 -8.144 1.531 1.00 91.06 149 LEU A C 1
ATOM 1114 O O . LEU A 1 149 ? 0.492 -7.906 2.738 1.00 91.06 149 LEU A O 1
ATOM 1118 N N . ILE A 1 150 ? -0.594 -8.724 0.943 1.00 89.88 150 ILE A N 1
ATOM 1119 C CA . ILE A 1 150 ? -1.772 -9.189 1.686 1.00 89.88 150 ILE A CA 1
ATOM 1120 C C . ILE A 1 150 ? -1.377 -10.319 2.642 1.00 89.88 150 ILE A C 1
ATOM 1122 O O . ILE A 1 150 ? -1.712 -10.253 3.821 1.00 89.88 150 ILE A O 1
ATOM 1126 N N . GLU A 1 151 ? -0.628 -11.313 2.170 1.00 90.62 151 GLU A N 1
ATOM 1127 C CA . GLU A 1 151 ? -0.142 -12.428 2.991 1.00 90.62 151 GLU A CA 1
ATOM 1128 C C . GLU A 1 151 ? 0.758 -11.951 4.134 1.00 90.62 151 GLU A C 1
ATOM 1130 O O . GLU A 1 151 ? 0.562 -12.344 5.286 1.00 90.62 151 GLU A O 1
ATOM 1135 N N . GLY A 1 152 ? 1.697 -11.045 3.844 1.00 90.62 152 GLY A N 1
ATOM 1136 C CA . GLY A 1 152 ? 2.553 -10.436 4.856 1.00 90.62 152 GLY A CA 1
ATOM 1137 C C . GLY A 1 152 ? 1.739 -9.690 5.911 1.00 90.62 152 GLY A C 1
ATOM 1138 O O . GLY A 1 152 ? 1.992 -9.831 7.107 1.00 90.62 152 GLY A O 1
ATOM 1139 N N . LEU A 1 153 ? 0.705 -8.948 5.500 1.00 91.81 153 LEU A N 1
ATOM 1140 C CA . LEU A 1 153 ? -0.158 -8.223 6.434 1.00 91.81 153 LEU A CA 1
ATOM 1141 C C . LEU A 1 153 ? -0.992 -9.179 7.288 1.00 91.81 153 LEU A C 1
ATOM 1143 O O . LEU A 1 153 ? -1.114 -8.957 8.489 1.00 91.81 153 LEU A O 1
ATOM 1147 N N . VAL A 1 154 ? -1.511 -10.258 6.702 1.00 90.00 154 VAL A N 1
ATOM 1148 C CA . VAL A 1 154 ? -2.235 -11.311 7.428 1.00 90.00 154 VAL A CA 1
ATOM 1149 C C . VAL A 1 154 ? -1.338 -11.988 8.455 1.00 90.00 154 VAL A C 1
ATOM 1151 O O . VAL A 1 154 ? -1.781 -12.236 9.573 1.00 90.00 154 VAL A O 1
ATOM 1154 N N . SER A 1 155 ? -0.077 -12.249 8.109 1.00 90.75 155 SER A N 1
ATOM 1155 C CA . SER A 1 155 ? 0.881 -12.873 9.020 1.00 90.75 155 SER A CA 1
ATOM 1156 C C . SER A 1 155 ? 1.325 -11.943 10.150 1.00 90.75 155 SER A C 1
ATOM 1158 O O . SER A 1 155 ? 1.546 -12.413 11.264 1.00 90.75 155 SER A O 1
ATOM 1160 N N . LEU A 1 156 ? 1.512 -10.651 9.867 1.00 90.25 156 LEU A N 1
ATOM 1161 C CA . LEU A 1 156 ? 2.021 -9.678 10.837 1.00 90.25 156 LEU A CA 1
ATOM 1162 C C . LEU A 1 156 ? 0.922 -9.115 11.734 1.00 90.25 156 LEU A C 1
ATOM 1164 O O . LEU A 1 156 ? 1.141 -8.901 12.924 1.00 90.25 156 LEU A O 1
ATOM 1168 N N . ASP A 1 157 ? -0.252 -8.862 11.162 1.00 90.06 157 ASP A N 1
ATOM 1169 C CA . ASP A 1 157 ? -1.399 -8.326 11.878 1.00 90.06 157 ASP A CA 1
ATOM 1170 C C . ASP A 1 157 ? -2.725 -8.902 11.339 1.00 90.06 157 ASP A C 1
ATOM 1172 O O . ASP A 1 157 ? -3.427 -8.294 10.510 1.00 90.06 157 ASP A O 1
ATOM 1176 N N . PRO A 1 158 ? -3.131 -10.076 11.855 1.00 89.25 158 PRO A N 1
ATOM 1177 C CA . PRO A 1 158 ? -4.420 -10.671 11.532 1.00 89.25 158 PRO A CA 1
ATOM 1178 C C . PRO A 1 158 ? -5.604 -9.784 11.939 1.00 89.25 158 PRO A C 1
ATOM 1180 O O . PRO A 1 158 ? -6.682 -9.886 11.354 1.00 89.25 158 PRO A O 1
ATOM 1183 N N . THR A 1 159 ? -5.443 -8.926 12.954 1.00 89.38 159 THR A N 1
ATOM 1184 C CA . THR A 1 159 ? -6.537 -8.087 13.463 1.00 89.38 159 THR A CA 1
ATOM 1185 C C . THR A 1 159 ? -6.851 -6.951 12.498 1.00 89.38 159 THR A C 1
ATOM 1187 O O . THR A 1 159 ? -8.017 -6.732 12.153 1.00 89.38 159 THR A O 1
ATOM 1190 N N . VAL A 1 160 ? -5.813 -6.296 11.975 1.00 88.56 160 VAL A N 1
ATOM 1191 C CA . VAL A 1 160 ? -5.944 -5.307 10.904 1.00 88.56 160 VAL A CA 1
ATOM 1192 C C . VAL A 1 160 ? -6.472 -5.979 9.642 1.00 88.56 160 VAL A C 1
ATOM 1194 O O . VAL A 1 160 ? -7.399 -5.455 9.034 1.00 88.56 160 VAL A O 1
ATOM 1197 N N . SER A 1 161 ? -5.982 -7.169 9.295 1.00 88.56 161 SER A N 1
ATOM 1198 C CA . SER A 1 161 ? -6.434 -7.896 8.100 1.00 88.56 161 SER A CA 1
ATOM 1199 C C . SER A 1 161 ? -7.927 -8.237 8.126 1.00 88.56 161 SER A C 1
ATOM 1201 O O . SER A 1 161 ? -8.628 -7.962 7.153 1.00 88.56 161 SER A O 1
ATOM 1203 N N . LYS A 1 162 ? -8.441 -8.733 9.261 1.00 88.25 162 LYS A N 1
ATOM 1204 C CA . LYS A 1 162 ? -9.887 -8.942 9.476 1.00 88.25 162 LYS A CA 1
ATOM 1205 C C . LYS A 1 162 ? -10.670 -7.640 9.369 1.00 88.25 162 LYS A C 1
ATOM 1207 O O . LYS A 1 162 ? -11.713 -7.582 8.729 1.00 88.25 162 LYS A O 1
ATOM 1212 N N . THR A 1 163 ? -10.151 -6.571 9.971 1.00 88.25 163 THR A N 1
ATOM 1213 C CA . THR A 1 163 ? -10.803 -5.253 9.943 1.00 88.25 163 THR A CA 1
ATOM 1214 C C . THR A 1 163 ? -10.877 -4.681 8.522 1.00 88.25 163 THR A C 1
ATOM 1216 O O . THR A 1 163 ? -11.823 -3.972 8.187 1.00 88.25 163 THR A O 1
ATOM 1219 N N . LEU A 1 164 ? -9.888 -4.986 7.680 1.00 84.94 164 LEU A N 1
ATOM 1220 C CA . LEU A 1 164 ? -9.839 -4.582 6.275 1.00 84.94 164 LEU A CA 1
ATOM 1221 C C . LEU A 1 164 ? -10.601 -5.539 5.341 1.00 84.94 164 LEU A C 1
ATOM 1223 O O . LEU A 1 164 ? -10.680 -5.261 4.147 1.00 84.94 164 LEU A O 1
ATOM 1227 N N . GLY A 1 165 ? -11.168 -6.636 5.859 1.00 83.81 165 GLY A N 1
ATOM 1228 C CA . GLY A 1 165 ? -11.903 -7.628 5.069 1.00 83.81 165 GLY A CA 1
ATOM 1229 C C . GLY A 1 165 ? -11.018 -8.437 4.117 1.00 83.81 165 GLY A C 1
ATOM 1230 O O . GLY A 1 165 ? -11.474 -8.832 3.045 1.00 83.81 165 GLY A O 1
ATOM 1231 N N . LEU A 1 166 ? -9.744 -8.633 4.471 1.00 80.44 166 LEU A N 1
ATOM 1232 C CA . LEU A 1 166 ? -8.796 -9.430 3.682 1.00 80.44 166 LEU A CA 1
ATOM 1233 C C . LEU A 1 166 ? -8.892 -10.933 3.972 1.00 80.44 166 LEU A C 1
ATOM 1235 O O . LEU A 1 166 ? -8.507 -11.731 3.118 1.00 80.44 166 LEU A O 1
ATOM 1239 N N . ILE A 1 167 ? -9.387 -11.290 5.161 1.00 79.75 167 ILE A N 1
ATOM 1240 C CA . ILE A 1 167 ? -9.567 -12.654 5.678 1.00 79.75 167 ILE A CA 1
ATOM 1241 C C . ILE A 1 167 ? -10.842 -12.760 6.509 1.00 79.75 167 ILE A C 1
ATOM 1243 O O . ILE A 1 167 ? -11.290 -11.708 7.025 1.00 79.75 167 ILE A O 1
#

Foldseek 3Di:
DDDDDDDDDDDDDDPPPDDWDWDDDPPPDDTDTPDDDDPDDDDDDDDDPDPDPDDDDPDDDDDDDDPDDDPDDDDPPDFLLVLLVVLLVVCLVPDDPVLLLQLLVQCVVVVLADPVLSVVLVPDPDSSVSSNSQSVSQSVSHRVSSVSSLVSCCVSPVPSSVVSVVD

Secondary structure (DSSP, 8-state):
----PPPPP---------PPEE----TTS---EES---SS---------PPPP------------------------S-HHHHHHHHHHHHHHH--HHHHHHHHHHHHHTTSS-HHHHHHHHT-SSHHHHHHHHHHHHHHH-HHHHHHHHHHHHHH-HHHHHHTT--